Protein AF-A0A1S8X200-F1 (afdb_monomer_lite)

Secondary structure (DSSP, 8-state):
--TTSSSS-TT-SSB-SHHHHHHHHHHH-SSEEEEETT--TTTTEEEESSHHHHHHHHHHHHHHSTT--EEEEE---S---EEEEEEE-TTS-EEEEEEEEEEEEETTEEEEEESS--SS-HHHHHHHHH-

InterPro domains:
  IPR005479 Carbamoyl phosphate synthase, ATP-binding domain [PF02786] (9-129)
  IPR005479 Carbamoyl phosphate synthase, ATP-binding domain [PS00866] (30-44)
  IPR013815 ATP-grasp fold, subdomain 1 [G3DSA:3.30.1490.20] (14-76)
  IPR049076 Acetyl-CoA carboxylase [PTHR45728] (12-130)

Sequence (131 aa):
MLSTKIENEKGRACVSDVAGCQACAELIGYPVMIKAAEGGGGKGIRKASTAAEVVRFFPQVQSEVPGSPIFVMKCAQRSRHLEVQLLADQYGQAISLFGRDCSVQRRHQKIIEEAPIVVAPKEAIEAMERE

Organism: Opisthorchis viverrini (NCBI:txid6198)

Radius of gyration: 17.93 Å; chains: 1; bounding box: 41×39×49 Å

pLDDT: mean 90.37, std 16.53, range [32.31, 98.5]

Structure (mmCIF, N/CA/C/O backbone):
data_AF-A0A1S8X200-F1
#
_entry.id   AF-A0A1S8X200-F1
#
loop_
_atom_site.group_PDB
_atom_site.id
_atom_site.type_symbol
_atom_site.label_atom_id
_atom_site.label_alt_id
_atom_site.label_comp_id
_atom_site.label_asym_id
_atom_site.label_entity_id
_atom_site.label_seq_id
_atom_site.pdbx_PDB_ins_code
_atom_site.Cartn_x
_atom_site.Cartn_y
_atom_site.Cartn_z
_atom_site.occupancy
_atom_site.B_iso_or_equiv
_atom_site.auth_seq_id
_atom_site.auth_comp_id
_atom_site.auth_asym_id
_atom_site.auth_atom_id
_atom_site.pdbx_PDB_model_num
ATOM 1 N N . MET A 1 1 ? 20.417 -28.137 -4.526 1.00 33.69 1 MET A N 1
ATOM 2 C CA . MET A 1 1 ? 21.304 -27.047 -5.004 1.00 33.69 1 MET A CA 1
ATOM 3 C C . MET A 1 1 ? 20.583 -25.728 -5.338 1.00 33.69 1 MET A C 1
ATOM 5 O O . MET A 1 1 ? 21.262 -24.801 -5.752 1.00 33.69 1 MET A O 1
ATOM 9 N N . LEU A 1 2 ? 19.264 -25.577 -5.114 1.00 32.41 2 LEU A N 1
ATOM 10 C CA . LEU A 1 2 ? 18.561 -24.285 -5.280 1.00 32.41 2 LEU A CA 1
ATOM 11 C C . LEU A 1 2 ? 18.224 -23.565 -3.960 1.00 32.41 2 LEU A C 1
ATOM 13 O O . LEU A 1 2 ? 17.730 -22.445 -3.988 1.00 32.41 2 LEU A O 1
ATOM 17 N N . SER A 1 3 ? 18.531 -24.164 -2.809 1.00 34.34 3 SER A N 1
ATOM 18 C CA . SER A 1 3 ? 18.107 -23.653 -1.497 1.00 34.34 3 SER A CA 1
ATOM 19 C C . SER A 1 3 ? 19.106 -22.704 -0.825 1.00 34.34 3 SER A C 1
ATOM 21 O O . SER A 1 3 ? 18.915 -22.368 0.331 1.00 34.34 3 SER A O 1
ATOM 23 N N . THR A 1 4 ? 20.177 -22.282 -1.508 1.00 32.31 4 THR A N 1
ATOM 24 C CA . THR A 1 4 ? 21.320 -21.600 -0.854 1.00 32.31 4 THR A CA 1
ATOM 25 C C . THR A 1 4 ? 21.622 -20.201 -1.404 1.00 32.31 4 THR A C 1
ATOM 27 O O . THR A 1 4 ? 22.637 -19.615 -1.047 1.00 32.31 4 THR A O 1
ATOM 30 N N . LYS A 1 5 ? 20.780 -19.638 -2.286 1.00 38.56 5 LYS A N 1
ATOM 31 C CA . LYS A 1 5 ? 21.036 -18.310 -2.886 1.00 38.56 5 LYS A CA 1
ATOM 32 C C . LYS A 1 5 ? 20.259 -17.139 -2.273 1.00 38.56 5 LYS A C 1
ATOM 34 O O . LYS A 1 5 ? 20.572 -16.011 -2.621 1.00 38.56 5 LYS A O 1
ATOM 39 N N . ILE A 1 6 ? 19.319 -17.367 -1.349 1.00 46.75 6 ILE A N 1
ATOM 40 C CA . ILE A 1 6 ? 18.499 -16.286 -0.745 1.00 46.75 6 ILE A CA 1
ATOM 41 C C . ILE A 1 6 ? 18.599 -16.274 0.795 1.00 46.75 6 ILE A C 1
ATOM 43 O O . ILE A 1 6 ? 17.769 -15.700 1.485 1.00 46.75 6 ILE A O 1
ATOM 47 N N . GLU A 1 7 ? 19.629 -16.885 1.383 1.00 39.12 7 GLU A N 1
ATOM 48 C CA . GLU A 1 7 ? 19.875 -16.754 2.834 1.00 39.12 7 GLU A CA 1
ATOM 49 C C . GLU A 1 7 ? 20.815 -15.582 3.182 1.00 39.12 7 GLU A C 1
ATOM 51 O O . GLU A 1 7 ? 20.936 -15.226 4.350 1.00 39.12 7 GLU A O 1
ATOM 56 N N . ASN A 1 8 ? 21.393 -14.898 2.180 1.00 38.12 8 ASN A N 1
ATOM 57 C CA . ASN A 1 8 ? 22.348 -13.792 2.365 1.00 38.12 8 ASN A CA 1
ATOM 58 C C . ASN A 1 8 ? 21.821 -12.381 2.006 1.00 38.12 8 ASN A C 1
ATOM 60 O O . ASN A 1 8 ? 22.595 -11.428 2.010 1.00 38.12 8 ASN A O 1
ATOM 64 N N . GLU A 1 9 ? 20.520 -12.200 1.741 1.00 45.25 9 GLU A N 1
ATOM 65 C CA . GLU A 1 9 ? 19.942 -10.907 1.308 1.00 45.25 9 GLU A CA 1
ATOM 66 C C . GLU A 1 9 ? 19.026 -10.229 2.345 1.00 45.25 9 GLU A C 1
ATOM 68 O O . GLU A 1 9 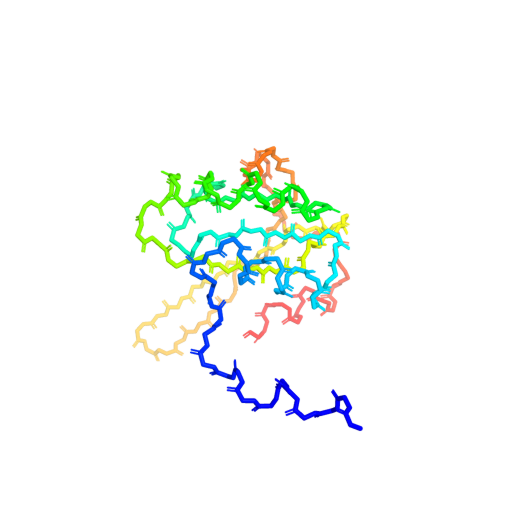? 18.188 -9.397 2.004 1.00 45.25 9 GLU A O 1
ATOM 73 N N . LYS A 1 10 ? 19.239 -10.454 3.649 1.00 38.41 10 LYS A N 1
ATOM 74 C CA . LYS A 1 10 ? 18.655 -9.604 4.719 1.00 38.41 10 LYS A CA 1
ATOM 75 C C . LYS A 1 10 ? 19.213 -8.160 4.735 1.00 38.41 10 LYS A C 1
ATOM 77 O O . LYS A 1 10 ? 19.171 -7.487 5.760 1.00 38.41 10 LYS A O 1
ATOM 82 N N . GLY A 1 11 ? 19.761 -7.682 3.616 1.00 45.50 11 GLY A N 1
ATOM 83 C CA . GLY A 1 11 ? 20.575 -6.473 3.536 1.00 45.50 11 GLY A CA 1
ATOM 84 C C . GLY A 1 11 ? 19.943 -5.277 2.831 1.00 45.50 11 GLY A C 1
ATOM 85 O O . GLY A 1 11 ? 20.302 -4.154 3.170 1.00 45.50 11 GLY A O 1
ATOM 86 N N . ARG A 1 12 ? 19.010 -5.444 1.883 1.00 60.38 12 ARG A N 1
ATOM 87 C CA . ARG A 1 12 ? 18.331 -4.293 1.258 1.00 60.38 12 ARG A CA 1
ATOM 88 C C . ARG A 1 12 ? 16.902 -4.649 0.863 1.00 60.38 12 ARG A C 1
ATOM 90 O O . ARG A 1 12 ? 16.664 -5.177 -0.210 1.00 60.38 12 ARG A O 1
ATOM 97 N N . ALA A 1 13 ? 15.934 -4.261 1.696 1.00 81.25 13 ALA A N 1
ATOM 98 C CA . ALA A 1 13 ? 14.505 -4.264 1.351 1.00 81.25 13 ALA A CA 1
ATOM 99 C C . ALA A 1 13 ? 14.158 -3.336 0.160 1.00 81.25 13 ALA A C 1
ATOM 101 O O . ALA A 1 13 ? 13.001 -3.237 -0.241 1.00 81.25 13 ALA A O 1
ATOM 102 N N . CYS A 1 14 ? 15.155 -2.629 -0.379 1.00 92.75 14 CYS A N 1
ATOM 103 C CA . CYS A 1 14 ? 15.032 -1.665 -1.456 1.00 92.75 14 CYS A CA 1
ATOM 104 C C . CYS A 1 14 ? 15.820 -2.125 -2.686 1.00 92.75 14 CYS A C 1
ATOM 106 O O . CYS A 1 14 ? 16.904 -2.696 -2.572 1.00 92.75 14 CYS A O 1
ATOM 108 N N . VAL A 1 15 ? 15.293 -1.795 -3.856 1.00 94.81 15 VAL A N 1
ATOM 109 C CA . VAL A 1 15 ? 15.878 -2.040 -5.172 1.00 94.81 15 VAL A CA 1
ATOM 110 C C . VAL A 1 15 ? 16.455 -0.737 -5.728 1.00 94.81 15 VAL A C 1
ATOM 112 O O . VAL A 1 15 ? 15.850 0.327 -5.605 1.00 94.81 15 VAL A O 1
ATOM 115 N N . SER A 1 16 ? 17.645 -0.808 -6.322 1.00 93.69 16 SER A N 1
ATOM 116 C CA . SER A 1 16 ? 18.376 0.361 -6.837 1.00 93.69 16 SER A CA 1
ATOM 117 C C . SER A 1 16 ? 18.192 0.597 -8.333 1.00 93.69 16 SER A C 1
ATOM 119 O O . SER A 1 16 ? 18.417 1.705 -8.812 1.00 93.69 16 SER A O 1
ATOM 121 N N . ASP A 1 17 ? 17.796 -0.433 -9.074 1.00 95.69 17 ASP A N 1
ATOM 122 C CA . ASP A 1 17 ? 17.693 -0.400 -10.525 1.00 95.69 17 ASP A CA 1
ATOM 123 C C . ASP A 1 17 ? 16.584 -1.331 -11.035 1.00 95.69 17 ASP A C 1
ATOM 125 O O . ASP A 1 17 ? 15.928 -2.065 -10.287 1.00 95.69 17 ASP A O 1
ATOM 129 N N . VAL A 1 18 ? 16.370 -1.274 -12.349 1.00 97.50 18 VAL A N 1
ATOM 130 C CA . VAL A 1 18 ? 15.357 -2.066 -13.046 1.00 97.50 18 VAL A CA 1
ATOM 131 C C . VAL A 1 18 ? 15.610 -3.568 -12.892 1.00 97.50 18 VAL A C 1
ATOM 133 O O . VAL A 1 18 ? 14.650 -4.310 -12.700 1.00 97.50 18 VAL A O 1
ATOM 136 N N . ALA A 1 19 ? 16.868 -4.017 -12.933 1.00 96.44 19 ALA A N 1
ATOM 137 C CA . ALA A 1 19 ? 17.208 -5.436 -12.866 1.00 96.44 19 ALA A CA 1
ATOM 138 C C . ALA A 1 19 ? 16.894 -6.019 -11.479 1.00 96.44 19 ALA A C 1
ATOM 140 O O . ALA A 1 19 ? 16.246 -7.061 -11.382 1.00 96.44 19 ALA A O 1
ATOM 141 N N . GLY A 1 20 ? 17.258 -5.310 -10.407 1.00 95.31 20 GLY A N 1
ATOM 142 C CA . GLY A 1 20 ? 16.890 -5.673 -9.040 1.00 95.31 20 GLY A CA 1
ATOM 143 C C . GLY A 1 20 ? 15.374 -5.665 -8.835 1.00 95.31 20 GLY A C 1
ATOM 144 O O . GLY A 1 20 ? 14.818 -6.592 -8.250 1.00 95.31 20 GLY A O 1
ATOM 145 N N . CYS A 1 21 ? 14.677 -4.668 -9.389 1.00 96.81 21 CYS A N 1
ATOM 146 C CA . CYS A 1 21 ? 13.216 -4.608 -9.347 1.00 96.81 21 CYS A CA 1
ATOM 147 C C . CYS A 1 21 ? 12.563 -5.816 -10.044 1.00 96.81 21 CYS A C 1
ATOM 149 O O . CYS A 1 21 ? 11.627 -6.404 -9.501 1.00 96.81 21 CYS A O 1
ATOM 151 N N . GLN A 1 22 ? 13.071 -6.220 -11.213 1.00 97.25 22 GLN A N 1
ATOM 152 C CA . GLN A 1 22 ? 12.590 -7.397 -11.943 1.00 97.25 22 GLN A CA 1
ATOM 153 C C . GLN A 1 22 ? 12.848 -8.693 -11.173 1.00 97.25 22 GLN A C 1
ATOM 155 O O . GLN A 1 22 ? 11.915 -9.476 -11.008 1.00 97.25 22 GLN A O 1
ATOM 160 N N . ALA A 1 23 ? 14.057 -8.884 -10.638 1.00 95.38 23 ALA A N 1
ATOM 161 C CA . ALA A 1 23 ? 14.398 -10.063 -9.843 1.00 95.38 23 ALA A CA 1
ATOM 162 C C . ALA A 1 23 ? 13.487 -10.199 -8.609 1.00 95.38 23 ALA A C 1
ATOM 164 O O . ALA A 1 23 ? 12.932 -11.269 -8.352 1.00 95.38 23 ALA A O 1
ATOM 165 N N . CYS A 1 24 ? 13.243 -9.099 -7.885 1.00 95.81 24 CYS A N 1
ATOM 166 C CA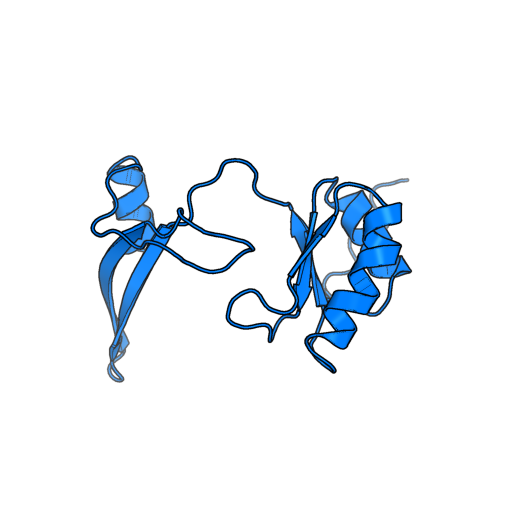 . CYS A 1 24 ? 12.293 -9.091 -6.771 1.00 95.81 24 CYS A CA 1
ATOM 167 C C . CYS A 1 24 ? 10.855 -9.369 -7.231 1.00 95.81 24 CYS A C 1
ATOM 169 O O . CYS A 1 24 ? 10.123 -10.097 -6.561 1.00 95.81 24 CYS A O 1
ATOM 171 N N . ALA A 1 25 ? 10.428 -8.805 -8.364 1.00 96.94 25 ALA A N 1
ATOM 172 C CA . ALA A 1 25 ? 9.083 -9.016 -8.889 1.00 96.94 25 ALA A CA 1
ATOM 173 C C . ALA A 1 25 ? 8.842 -10.470 -9.330 1.00 96.94 25 ALA A C 1
ATOM 175 O O . ALA A 1 25 ? 7.749 -10.996 -9.123 1.00 96.94 25 ALA A O 1
ATOM 176 N N . GLU A 1 26 ? 9.855 -11.130 -9.892 1.00 96.25 26 GLU A N 1
ATOM 177 C CA . GLU A 1 26 ? 9.824 -12.553 -10.239 1.00 96.25 26 GLU A CA 1
ATOM 178 C C . GLU A 1 26 ? 9.768 -13.439 -8.993 1.00 96.25 26 GLU A C 1
ATOM 180 O O . GLU A 1 26 ? 8.971 -14.375 -8.953 1.00 96.25 26 GLU A O 1
ATOM 185 N N . LEU A 1 27 ? 10.532 -13.096 -7.949 1.00 95.44 27 LEU A N 1
ATOM 186 C CA . LEU A 1 27 ? 10.509 -13.803 -6.667 1.00 95.44 27 LEU A CA 1
ATOM 187 C C . LEU A 1 27 ? 9.145 -13.698 -5.962 1.00 95.44 27 LEU A C 1
ATOM 189 O O . LEU A 1 27 ? 8.627 -14.690 -5.456 1.00 95.44 27 LEU A O 1
ATOM 193 N N . ILE A 1 28 ? 8.553 -12.500 -5.927 1.00 95.94 28 ILE A N 1
ATOM 194 C CA . ILE A 1 28 ? 7.241 -12.240 -5.301 1.00 95.94 28 ILE A CA 1
ATOM 195 C C . ILE A 1 28 ? 6.087 -12.799 -6.156 1.00 95.94 28 ILE A C 1
ATOM 197 O O . ILE A 1 28 ? 5.024 -13.172 -5.644 1.00 95.94 28 ILE A O 1
ATOM 201 N N . GLY A 1 29 ? 6.275 -12.823 -7.474 1.00 96.44 29 GLY A N 1
ATOM 202 C CA . GLY A 1 29 ? 5.269 -13.169 -8.466 1.00 96.44 29 GLY A CA 1
ATOM 203 C C . GLY A 1 29 ? 4.303 -12.020 -8.770 1.00 96.44 29 GLY A C 1
ATOM 204 O O . GLY A 1 29 ? 3.785 -11.331 -7.885 1.00 96.44 29 GLY A O 1
ATOM 205 N N . TYR A 1 30 ? 3.971 -11.856 -10.047 1.00 97.44 30 TYR A N 1
ATOM 206 C CA . TYR A 1 30 ? 3.056 -10.818 -10.522 1.00 97.44 30 TYR A CA 1
ATOM 207 C C . TYR A 1 30 ? 1.585 -11.053 -10.096 1.00 97.44 30 TYR A C 1
ATOM 209 O O . TYR A 1 30 ? 1.197 -12.186 -9.795 1.00 97.44 30 TYR A O 1
ATOM 217 N N . PRO A 1 31 ? 0.745 -9.997 -10.049 1.00 98.06 31 PRO A N 1
ATOM 218 C CA . PRO A 1 31 ? 1.124 -8.585 -10.125 1.00 98.06 31 PRO A CA 1
ATOM 219 C C . PRO A 1 31 ? 1.810 -8.088 -8.840 1.00 98.06 31 PRO A C 1
ATOM 221 O O . PRO A 1 31 ? 1.521 -8.555 -7.736 1.00 98.06 31 PRO A O 1
ATOM 224 N N . VAL A 1 32 ? 2.677 -7.087 -8.993 1.00 97.94 32 VAL A N 1
ATOM 225 C CA . VAL A 1 32 ? 3.417 -6.420 -7.911 1.00 97.94 32 VAL A CA 1
ATOM 226 C C . VAL A 1 32 ? 3.151 -4.914 -7.891 1.00 97.94 32 VAL A C 1
ATOM 228 O O . VAL A 1 32 ? 2.677 -4.331 -8.868 1.00 97.94 32 VAL A O 1
ATOM 231 N N . MET A 1 33 ? 3.450 -4.280 -6.761 1.00 97.56 33 MET A N 1
ATOM 232 C CA . MET A 1 33 ? 3.487 -2.830 -6.599 1.00 97.56 33 MET A CA 1
ATOM 233 C C . MET A 1 33 ? 4.942 -2.381 -6.467 1.00 97.56 33 MET A C 1
ATOM 235 O O . MET A 1 33 ? 5.662 -2.900 -5.617 1.00 97.56 33 MET A O 1
ATOM 239 N N . ILE A 1 34 ? 5.340 -1.399 -7.270 1.00 97.81 34 ILE A N 1
ATOM 240 C CA . ILE A 1 34 ? 6.612 -0.678 -7.167 1.00 97.81 34 ILE A CA 1
ATOM 241 C C . ILE A 1 34 ? 6.313 0.621 -6.421 1.00 97.81 34 ILE A C 1
ATOM 243 O O . ILE A 1 34 ? 5.441 1.382 -6.861 1.00 97.81 34 ILE A O 1
ATOM 247 N N . LYS A 1 35 ? 6.977 0.848 -5.285 1.00 97.44 35 LYS A N 1
ATOM 248 C CA . LYS A 1 35 ? 6.695 1.975 -4.390 1.00 97.44 35 LYS A CA 1
ATOM 249 C C . LYS A 1 35 ? 7.967 2.701 -3.971 1.00 97.44 35 LYS A C 1
ATOM 251 O O . LYS A 1 35 ? 8.915 2.059 -3.534 1.00 97.44 35 LYS A O 1
ATOM 256 N N . ALA A 1 36 ? 7.954 4.026 -4.051 1.00 97.31 36 ALA A N 1
ATOM 257 C CA . ALA A 1 36 ? 8.900 4.872 -3.332 1.00 97.31 36 ALA A CA 1
ATOM 258 C C . ALA A 1 36 ? 8.527 4.913 -1.840 1.0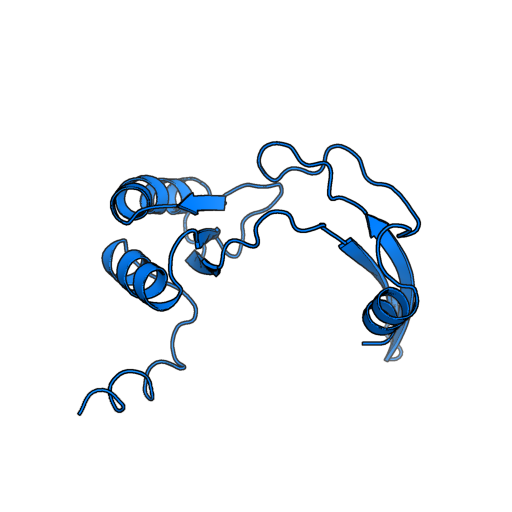0 97.31 36 ALA A C 1
ATOM 260 O O . ALA A 1 36 ? 7.347 5.034 -1.503 1.00 97.31 36 ALA A O 1
ATOM 261 N N . ALA A 1 37 ? 9.514 4.817 -0.953 1.00 94.88 37 ALA A N 1
ATOM 262 C CA . ALA A 1 37 ? 9.320 4.795 0.497 1.00 94.88 37 ALA A CA 1
ATOM 263 C C . ALA A 1 37 ? 8.799 6.132 1.045 1.00 94.88 37 ALA A C 1
ATOM 265 O O . ALA A 1 37 ? 8.047 6.156 2.012 1.00 94.88 37 ALA A O 1
ATOM 266 N N . GLU A 1 38 ? 9.159 7.235 0.393 1.00 95.44 38 GLU A N 1
ATOM 267 C CA . GLU A 1 38 ? 8.829 8.601 0.819 1.00 95.44 38 GLU A CA 1
ATOM 268 C C . GLU A 1 38 ? 7.700 9.207 -0.039 1.00 95.44 38 GLU A C 1
ATOM 270 O O . GLU A 1 38 ? 7.484 10.418 -0.064 1.00 95.44 38 GLU A O 1
ATOM 275 N N . GLY A 1 39 ? 6.968 8.365 -0.777 1.00 90.94 39 GLY A N 1
ATOM 276 C CA . GLY A 1 39 ? 5.813 8.779 -1.569 1.00 90.94 39 GLY A CA 1
ATOM 277 C C . GLY A 1 39 ? 4.580 9.060 -0.703 1.00 90.94 39 GLY A C 1
ATOM 278 O O . GLY A 1 39 ? 4.169 8.226 0.099 1.00 90.94 39 GLY A O 1
ATOM 279 N N . GLY A 1 40 ? 3.941 10.216 -0.905 1.00 90.31 40 GLY A N 1
ATOM 280 C CA . GLY A 1 40 ? 2.690 10.604 -0.240 1.00 90.31 40 GLY A CA 1
ATOM 281 C C . GLY A 1 40 ? 1.535 10.807 -1.225 1.00 90.31 40 GLY A C 1
ATOM 282 O O . GLY A 1 40 ? 1.749 11.169 -2.382 1.00 90.31 40 GLY A O 1
ATOM 283 N N . GLY A 1 41 ? 0.293 10.578 -0.782 1.00 88.12 41 GLY A N 1
ATOM 284 C CA . GLY A 1 41 ? -0.914 10.877 -1.573 1.00 88.12 41 GLY A CA 1
ATOM 285 C C . GLY A 1 41 ? -1.011 10.118 -2.904 1.00 88.12 41 GLY A C 1
ATOM 286 O O . GLY A 1 41 ? -1.477 10.666 -3.899 1.00 88.12 41 GLY A O 1
ATOM 287 N N . GLY A 1 42 ? -0.515 8.880 -2.953 1.00 88.12 42 GLY A N 1
ATOM 288 C CA . GLY A 1 42 ? -0.510 8.062 -4.170 1.00 88.12 42 GLY A CA 1
ATOM 289 C C . GLY A 1 42 ? 0.660 8.323 -5.127 1.00 88.12 42 GLY A C 1
ATOM 290 O O . GLY A 1 42 ? 0.724 7.675 -6.173 1.00 88.12 42 GLY A O 1
ATOM 291 N N . LYS A 1 43 ? 1.592 9.227 -4.787 1.00 93.56 43 LYS A N 1
ATOM 292 C CA . LYS A 1 43 ? 2.805 9.473 -5.579 1.00 93.56 43 LYS A CA 1
ATOM 293 C C . LYS A 1 43 ? 3.838 8.366 -5.417 1.00 93.56 43 LYS A C 1
ATOM 295 O O . LYS A 1 43 ? 3.987 7.803 -4.337 1.00 93.56 43 LYS A O 1
ATOM 300 N N . GLY A 1 44 ? 4.577 8.079 -6.487 1.00 95.94 44 GLY A N 1
ATOM 301 C CA . GLY A 1 44 ? 5.649 7.083 -6.470 1.00 95.94 44 GLY A CA 1
ATOM 302 C C . GLY A 1 44 ? 5.126 5.652 -6.368 1.00 95.94 44 GLY A C 1
ATOM 303 O O . GLY A 1 44 ? 5.813 4.788 -5.838 1.00 95.94 44 GLY A O 1
ATOM 304 N N . ILE A 1 45 ? 3.904 5.395 -6.843 1.00 96.56 45 ILE A N 1
ATOM 305 C CA . ILE A 1 45 ? 3.268 4.075 -6.805 1.00 96.56 45 ILE A CA 1
ATOM 306 C C . ILE A 1 45 ? 2.910 3.643 -8.225 1.00 96.56 45 ILE A C 1
ATOM 308 O O . ILE A 1 45 ? 2.222 4.361 -8.955 1.00 96.56 45 ILE A O 1
ATOM 312 N N . ARG A 1 46 ? 3.344 2.446 -8.629 1.00 97.12 46 ARG A N 1
ATOM 313 C CA . ARG A 1 46 ? 2.940 1.810 -9.891 1.00 97.12 46 ARG A CA 1
ATOM 314 C C . ARG A 1 46 ? 2.623 0.337 -9.670 1.00 97.12 46 ARG A C 1
ATOM 316 O O . ARG A 1 46 ? 3.344 -0.359 -8.963 1.00 97.12 46 ARG A O 1
ATOM 323 N N . LYS A 1 47 ? 1.555 -0.148 -10.301 1.00 96.88 47 LYS A N 1
ATOM 324 C CA . LYS A 1 47 ? 1.242 -1.578 -10.378 1.00 96.88 47 LYS A CA 1
ATOM 325 C C . LYS A 1 47 ? 1.868 -2.147 -11.647 1.00 96.88 47 LYS A C 1
ATOM 327 O O . LYS A 1 47 ? 1.560 -1.648 -12.723 1.00 96.88 47 LYS A O 1
ATOM 332 N N . ALA A 1 48 ? 2.674 -3.196 -11.520 1.00 98.06 48 ALA A N 1
ATOM 333 C CA . ALA A 1 48 ? 3.226 -3.947 -12.644 1.00 98.06 48 ALA A CA 1
ATOM 334 C C . ALA A 1 48 ? 2.672 -5.379 -12.641 1.00 98.06 48 ALA A C 1
ATOM 336 O O . ALA A 1 48 ? 2.716 -6.082 -11.634 1.00 98.06 48 ALA A O 1
ATOM 337 N N . SER A 1 49 ? 2.142 -5.815 -13.775 1.00 98.06 49 SER A N 1
ATOM 338 C CA . SER A 1 49 ? 1.577 -7.146 -14.016 1.00 98.06 49 SER A CA 1
ATOM 339 C C . SER A 1 49 ? 2.505 -8.021 -14.859 1.00 98.06 49 SER A C 1
ATOM 341 O O . SER A 1 49 ? 2.260 -9.217 -14.979 1.00 98.06 49 SER A O 1
ATOM 343 N N . THR A 1 50 ? 3.559 -7.440 -15.441 1.00 98.31 50 THR A N 1
ATOM 344 C CA . THR A 1 50 ? 4.552 -8.136 -16.270 1.00 98.31 50 THR A CA 1
ATOM 345 C C . THR A 1 50 ? 5.952 -7.554 -16.066 1.00 98.31 50 THR A C 1
ATOM 347 O O . THR A 1 50 ? 6.103 -6.413 -15.624 1.00 98.31 50 THR A O 1
ATOM 350 N N . ALA A 1 51 ? 6.984 -8.302 -16.464 1.00 97.94 51 ALA A N 1
ATOM 351 C CA . ALA A 1 51 ? 8.369 -7.828 -16.441 1.00 97.94 51 ALA A CA 1
ATOM 352 C C . ALA A 1 51 ? 8.596 -6.596 -17.336 1.00 97.94 51 ALA A C 1
ATOM 354 O O . ALA A 1 51 ? 9.353 -5.701 -16.967 1.00 97.94 51 ALA A O 1
ATOM 355 N N . ALA A 1 52 ? 7.906 -6.501 -18.479 1.00 98.38 52 ALA A N 1
ATOM 356 C CA . ALA A 1 52 ? 7.981 -5.333 -19.360 1.00 98.38 52 ALA A CA 1
ATOM 357 C C . ALA A 1 52 ? 7.406 -4.071 -18.692 1.00 98.38 52 ALA A C 1
ATOM 359 O O .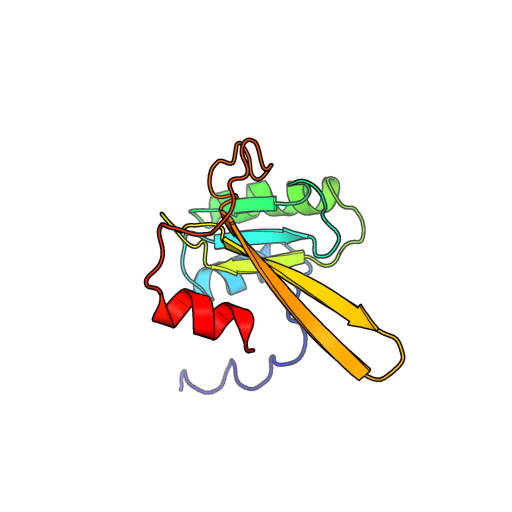 ALA A 1 52 ? 7.945 -2.973 -18.836 1.00 98.38 52 ALA A O 1
ATOM 360 N N . GLU A 1 53 ? 6.331 -4.226 -17.914 1.00 98.50 53 GLU A N 1
ATOM 361 C CA . GLU A 1 53 ? 5.775 -3.132 -17.119 1.00 98.50 53 GLU A CA 1
ATOM 362 C C . GLU A 1 53 ? 6.734 -2.674 -16.016 1.00 98.50 53 GLU A C 1
ATOM 364 O O . GLU A 1 53 ? 6.808 -1.476 -15.759 1.00 98.50 53 GLU A O 1
ATOM 369 N N . VAL A 1 54 ? 7.522 -3.574 -15.416 1.00 98.31 54 VAL A N 1
ATOM 370 C CA . VAL A 1 54 ? 8.563 -3.190 -14.444 1.00 98.31 54 VAL A CA 1
ATOM 371 C C . VAL A 1 54 ? 9.598 -2.262 -15.079 1.00 98.31 54 VAL A C 1
ATOM 373 O O . VAL A 1 54 ? 9.846 -1.181 -14.544 1.00 98.31 54 VAL A O 1
ATOM 376 N N . VAL A 1 55 ? 10.135 -2.632 -16.250 1.00 98.06 55 VAL A N 1
ATOM 377 C CA . VAL A 1 55 ? 11.097 -1.801 -17.005 1.00 98.06 55 VAL A CA 1
ATOM 378 C C . VAL A 1 55 ? 10.519 -0.420 -17.301 1.00 98.06 55 VAL A C 1
ATOM 380 O O . VAL A 1 55 ? 11.204 0.592 -17.173 1.00 98.06 55 VAL A O 1
ATOM 383 N N . ARG A 1 56 ? 9.233 -0.363 -17.656 1.00 98.31 56 ARG A N 1
ATOM 384 C CA . ARG A 1 56 ? 8.535 0.888 -17.961 1.00 98.31 56 ARG A CA 1
ATOM 385 C C . ARG A 1 56 ? 8.251 1.745 -16.722 1.00 98.31 56 ARG A C 1
ATOM 387 O O . ARG A 1 56 ? 8.289 2.972 -16.815 1.00 98.31 56 ARG A O 1
ATOM 394 N N . PHE A 1 57 ? 7.875 1.133 -15.602 1.00 98.31 57 PHE A N 1
ATOM 395 C CA . PHE A 1 57 ? 7.332 1.841 -14.440 1.00 98.31 57 PHE A CA 1
ATOM 396 C C . PHE A 1 57 ? 8.372 2.210 -13.392 1.00 98.31 57 PHE A C 1
ATOM 398 O O . PHE A 1 57 ? 8.194 3.231 -12.729 1.00 98.31 57 PHE A O 1
ATOM 405 N N . PHE A 1 58 ? 9.455 1.446 -13.255 1.00 98.19 58 PHE A N 1
ATOM 406 C CA . PHE A 1 58 ? 10.502 1.757 -12.283 1.00 98.19 58 PHE A CA 1
ATOM 407 C C . PHE A 1 58 ? 11.096 3.170 -12.475 1.00 98.19 58 PHE A C 1
ATOM 409 O O . PHE A 1 58 ? 11.084 3.936 -11.508 1.00 98.19 58 PHE A O 1
ATOM 416 N N . PRO A 1 59 ? 11.486 3.604 -13.697 1.00 97.88 59 PRO A N 1
ATOM 417 C CA . PRO A 1 59 ? 11.986 4.966 -13.907 1.00 97.88 59 PRO A CA 1
ATOM 418 C C . PRO A 1 59 ? 10.949 6.048 -13.578 1.00 97.88 59 PRO A C 1
ATOM 420 O O . PRO A 1 59 ? 11.304 7.133 -13.130 1.00 97.88 59 PRO A O 1
ATOM 423 N N . GLN A 1 60 ? 9.653 5.758 -13.760 1.00 97.81 60 GLN A N 1
ATOM 424 C CA . GLN A 1 60 ? 8.589 6.705 -13.420 1.00 97.81 60 GLN A CA 1
ATOM 425 C C . GLN A 1 60 ? 8.493 6.914 -11.910 1.00 97.81 60 GLN A C 1
ATOM 427 O O . GLN A 1 60 ? 8.403 8.056 -11.470 1.00 97.81 60 GLN A O 1
ATOM 432 N N . VAL A 1 61 ? 8.542 5.831 -11.125 1.00 97.75 61 VAL A N 1
ATOM 433 C CA . VAL A 1 61 ? 8.555 5.909 -9.655 1.00 97.75 61 VAL A CA 1
ATOM 434 C C . VAL A 1 61 ? 9.765 6.711 -9.180 1.00 97.75 61 VAL A C 1
ATOM 436 O O . VAL A 1 61 ? 9.602 7.628 -8.380 1.00 97.75 61 VAL A O 1
ATOM 439 N N . GLN A 1 62 ? 10.946 6.432 -9.740 1.00 97.12 62 GLN A N 1
ATOM 440 C CA . GLN A 1 62 ? 12.177 7.157 -9.422 1.00 97.12 62 GLN A CA 1
ATOM 441 C C . GLN A 1 62 ? 12.087 8.651 -9.764 1.00 97.12 62 GLN A C 1
ATOM 443 O O . GLN A 1 62 ? 12.541 9.487 -8.990 1.00 97.12 62 GLN A O 1
ATOM 448 N N . SER A 1 63 ? 11.482 9.000 -10.903 1.00 97.12 63 SER A N 1
ATOM 449 C CA . SER A 1 63 ? 11.307 10.401 -11.309 1.00 97.12 63 SER A CA 1
ATOM 450 C C . SER A 1 63 ? 10.265 11.153 -10.476 1.00 97.12 63 SER A C 1
ATOM 452 O O . SER A 1 63 ? 10.377 12.361 -10.295 1.00 97.12 63 SER A O 1
ATOM 454 N N . GLU A 1 64 ? 9.243 10.453 -9.976 1.00 96.75 64 GLU A N 1
ATOM 455 C CA . GLU A 1 64 ? 8.142 11.054 -9.222 1.00 96.75 64 GLU A CA 1
ATOM 456 C C . GLU A 1 64 ? 8.538 11.366 -7.773 1.00 96.75 64 GLU A C 1
ATOM 458 O O . GLU A 1 64 ? 8.035 12.333 -7.200 1.00 96.75 64 GLU A O 1
ATOM 463 N N . VAL A 1 65 ? 9.457 10.578 -7.201 1.00 97.00 65 VAL A N 1
ATOM 464 C CA . VAL A 1 65 ? 10.030 10.804 -5.865 1.00 97.00 65 VAL A CA 1
ATOM 465 C C . VAL A 1 65 ? 11.563 10.645 -5.920 1.00 97.00 65 VAL A C 1
ATOM 467 O O . VAL A 1 65 ? 12.094 9.601 -5.532 1.00 97.00 65 VAL A O 1
ATOM 470 N N . PRO A 1 66 ? 12.298 11.649 -6.441 1.00 96.12 66 PRO A N 1
ATOM 471 C CA . PRO A 1 66 ? 13.747 11.567 -6.620 1.00 96.12 66 PRO A CA 1
ATOM 472 C C . PRO A 1 66 ? 14.492 11.333 -5.303 1.00 96.12 66 PRO A C 1
ATOM 474 O O . PRO A 1 66 ? 14.206 11.978 -4.300 1.00 96.12 66 PRO A O 1
ATOM 477 N N . GLY A 1 67 ? 15.472 10.427 -5.317 1.00 93.88 67 GLY A N 1
ATOM 478 C CA . GLY A 1 67 ? 16.295 10.093 -4.147 1.00 93.88 67 GLY A CA 1
ATOM 479 C C . GLY A 1 67 ? 15.639 9.138 -3.146 1.00 93.88 67 GLY A C 1
ATOM 480 O O . GLY A 1 67 ? 16.345 8.574 -2.312 1.00 93.88 67 GLY A O 1
ATOM 481 N N . SER A 1 68 ? 14.332 8.892 -3.263 1.00 96.06 68 SER A N 1
ATOM 482 C CA . SER A 1 68 ? 13.627 8.001 -2.348 1.00 96.06 68 SER A CA 1
ATOM 483 C C . SER A 1 68 ? 13.995 6.531 -2.586 1.00 96.06 68 SER A C 1
ATOM 485 O O . SER A 1 68 ? 14.038 6.090 -3.742 1.00 96.06 68 SER A O 1
ATOM 487 N N . PRO A 1 69 ? 14.213 5.734 -1.523 1.00 96.06 69 PRO A N 1
ATOM 488 C CA . PRO A 1 69 ? 14.356 4.289 -1.650 1.00 96.06 69 PRO A CA 1
ATOM 489 C C . PRO A 1 69 ? 13.117 3.660 -2.300 1.00 96.06 69 PRO A C 1
ATOM 491 O O . PRO A 1 69 ? 11.987 3.979 -1.934 1.00 96.06 69 PRO A O 1
ATOM 494 N N . ILE A 1 70 ? 13.312 2.744 -3.250 1.00 96.94 70 ILE A N 1
ATOM 495 C CA . ILE A 1 70 ? 12.216 2.046 -3.936 1.00 96.94 70 ILE A CA 1
ATOM 496 C C . ILE A 1 70 ? 12.162 0.604 -3.452 1.00 96.94 70 ILE A C 1
ATOM 498 O O . ILE A 1 70 ? 13.189 -0.060 -3.390 1.00 96.94 70 ILE A O 1
ATOM 502 N N . PHE A 1 71 ? 10.971 0.091 -3.162 1.00 96.50 71 PHE A N 1
ATOM 503 C CA . PHE A 1 71 ? 10.749 -1.310 -2.814 1.00 96.50 71 PHE A CA 1
ATOM 504 C C . PHE A 1 71 ? 9.636 -1.929 -3.665 1.00 96.50 71 PHE A C 1
ATOM 506 O O . PHE A 1 71 ? 8.824 -1.235 -4.288 1.00 96.50 71 PHE A O 1
ATOM 513 N N . VAL A 1 72 ? 9.611 -3.262 -3.692 1.00 96.50 72 VAL A N 1
ATOM 514 C CA . VAL A 1 72 ? 8.627 -4.057 -4.436 1.00 96.50 72 VAL A CA 1
ATOM 515 C C . VAL A 1 72 ? 7.836 -4.907 -3.451 1.00 96.50 72 VAL A C 1
ATOM 517 O O . VAL A 1 72 ? 8.409 -5.548 -2.576 1.00 96.50 72 VAL A O 1
ATOM 520 N N . MET A 1 73 ? 6.513 -4.926 -3.588 1.00 96.19 73 MET A N 1
ATOM 521 C CA . MET A 1 73 ? 5.634 -5.748 -2.751 1.00 96.19 73 MET A CA 1
ATOM 522 C C . MET A 1 73 ? 4.560 -6.443 -3.585 1.00 96.19 73 MET A C 1
ATOM 524 O O . MET A 1 73 ? 4.210 -5.983 -4.675 1.00 96.19 73 MET A O 1
ATOM 528 N N . LYS A 1 74 ? 3.978 -7.527 -3.061 1.00 96.56 74 LYS A N 1
ATOM 529 C CA . LYS A 1 74 ? 2.844 -8.190 -3.714 1.00 96.56 74 LYS A CA 1
ATOM 530 C C . LYS A 1 74 ? 1.668 -7.219 -3.847 1.00 96.56 74 LYS A C 1
ATOM 532 O O . LYS A 1 74 ? 1.335 -6.494 -2.909 1.00 96.56 74 LYS A O 1
ATOM 537 N N . CYS A 1 75 ? 1.019 -7.206 -5.010 1.00 96.19 75 CYS A N 1
ATOM 538 C CA . CYS A 1 75 ? -0.220 -6.457 -5.188 1.00 96.19 75 CYS A CA 1
ATOM 539 C C . CYS A 1 75 ? -1.378 -7.240 -4.557 1.00 96.19 75 CYS A C 1
ATOM 541 O O . CYS A 1 75 ? -1.797 -8.267 -5.093 1.00 96.19 75 CYS A O 1
ATOM 543 N N . ALA A 1 76 ? -1.904 -6.750 -3.433 1.00 94.31 76 ALA A N 1
ATOM 544 C CA . ALA A 1 76 ? -3.153 -7.251 -2.872 1.00 94.31 76 ALA A CA 1
ATOM 545 C C . ALA A 1 76 ? -4.307 -6.891 -3.819 1.00 94.31 76 ALA A C 1
ATOM 547 O O . ALA A 1 76 ? -4.576 -5.719 -4.091 1.00 94.31 76 ALA A O 1
ATOM 548 N N . GLN A 1 77 ? -4.959 -7.907 -4.379 1.00 91.12 77 GLN A N 1
ATOM 549 C CA . GLN A 1 77 ? -6.064 -7.723 -5.315 1.00 91.12 77 GLN A CA 1
ATOM 550 C C . GLN A 1 77 ? -7.395 -7.880 -4.588 1.00 91.12 77 GLN A C 1
ATOM 552 O O . GLN A 1 77 ? -7.539 -8.769 -3.757 1.00 91.12 77 GLN A O 1
ATOM 557 N N . ARG A 1 78 ? -8.382 -7.048 -4.953 1.00 89.69 78 ARG A N 1
ATOM 558 C CA . ARG A 1 78 ? -9.747 -7.086 -4.388 1.00 89.69 78 ARG A CA 1
ATOM 559 C C . ARG A 1 78 ? -9.772 -6.988 -2.852 1.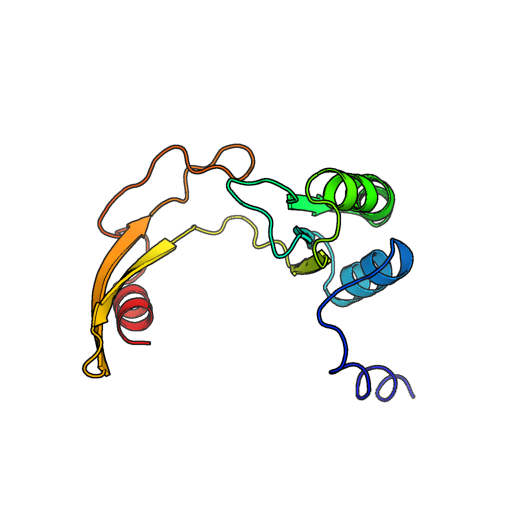00 89.69 78 ARG A C 1
ATOM 561 O O . ARG A 1 78 ? -10.653 -7.549 -2.212 1.00 89.69 78 ARG A O 1
ATOM 568 N N . SER A 1 79 ? -8.809 -6.278 -2.271 1.00 94.12 79 SER A N 1
ATOM 569 C CA . SER A 1 79 ? -8.726 -6.033 -0.833 1.00 94.12 79 SER A CA 1
ATOM 570 C C . SER A 1 79 ? -9.528 -4.796 -0.426 1.00 94.12 79 SER A C 1
ATOM 572 O O . SER A 1 79 ? -9.706 -3.871 -1.222 1.00 94.12 79 SER A O 1
ATOM 574 N N . ARG A 1 80 ? -9.952 -4.755 0.840 1.00 96.00 80 ARG A N 1
ATOM 575 C CA . ARG A 1 80 ? -10.364 -3.513 1.506 1.00 96.00 80 ARG A CA 1
ATOM 576 C C . ARG A 1 80 ? -9.126 -2.783 2.032 1.00 96.00 80 ARG A C 1
ATOM 578 O O . ARG A 1 80 ? -8.126 -3.427 2.345 1.00 96.00 80 ARG A O 1
ATOM 585 N N . HIS A 1 81 ? -9.182 -1.456 2.094 1.00 96.44 81 HIS A N 1
ATOM 586 C CA . HIS A 1 81 ? -8.176 -0.636 2.766 1.00 96.44 81 HIS A CA 1
ATOM 587 C C . HIS A 1 81 ? -8.791 -0.141 4.068 1.00 96.44 81 HIS A C 1
ATOM 589 O O . HIS A 1 81 ? -9.615 0.773 4.072 1.00 96.44 81 HIS A O 1
ATOM 595 N N . LEU A 1 82 ? -8.411 -0.801 5.152 1.00 96.81 82 LEU A N 1
ATOM 596 C CA . LEU A 1 82 ? -8.894 -0.517 6.491 1.00 96.81 82 LEU A CA 1
ATOM 597 C C . LEU A 1 82 ? -7.747 0.085 7.296 1.00 96.81 82 LEU A C 1
ATOM 599 O O . LEU A 1 82 ? -6.605 -0.352 7.158 1.00 96.81 82 LEU A O 1
ATOM 603 N N . GLU A 1 83 ? -8.049 1.081 8.112 1.00 96.75 83 GLU A N 1
ATOM 604 C CA . GLU A 1 83 ? -7.066 1.749 8.963 1.00 96.75 83 GLU A CA 1
ATOM 605 C C . GLU A 1 83 ? -7.620 1.943 10.368 1.00 96.75 83 GLU A C 1
ATOM 607 O O . GLU A 1 83 ? -8.826 2.095 10.530 1.00 96.75 83 GLU A O 1
ATOM 612 N N . VAL A 1 84 ? -6.743 1.949 11.370 1.00 97.06 84 VAL A N 1
ATOM 613 C CA . VAL A 1 84 ? -7.095 2.188 12.774 1.00 97.06 84 VAL A CA 1
ATOM 614 C C . VAL A 1 84 ? -6.577 3.558 13.176 1.00 97.06 84 VAL A C 1
ATOM 616 O O . VAL A 1 84 ? -5.424 3.901 12.911 1.00 97.06 84 VAL A O 1
ATOM 619 N N . GLN A 1 85 ? -7.434 4.360 13.804 1.00 97.38 85 GLN A N 1
ATOM 620 C CA . GLN A 1 85 ? -7.001 5.620 14.380 1.00 97.38 85 GLN A CA 1
ATOM 621 C C . GLN A 1 85 ? -6.320 5.351 15.718 1.00 97.38 85 GLN A C 1
ATOM 623 O O . GLN A 1 85 ? -6.963 4.875 16.646 1.00 97.38 85 GLN A O 1
ATOM 628 N N . LEU A 1 86 ? -5.046 5.716 15.829 1.00 96.25 86 LEU A N 1
ATOM 629 C CA . LEU A 1 86 ? -4.293 5.640 17.078 1.00 96.25 86 LEU A CA 1
ATOM 630 C C . LEU A 1 86 ? -4.152 7.029 17.710 1.00 96.25 86 LEU A C 1
ATOM 632 O O . LEU A 1 86 ? -4.029 8.033 17.001 1.00 96.25 86 LEU A O 1
ATOM 636 N N . LEU A 1 87 ? -4.158 7.074 19.039 1.00 96.56 87 LEU A N 1
ATOM 637 C CA . LEU A 1 87 ? -3.767 8.224 19.850 1.00 96.56 87 LEU A CA 1
ATOM 638 C C . LEU A 1 87 ? -2.775 7.736 20.905 1.00 96.56 87 LEU A C 1
ATOM 640 O O . LEU A 1 87 ? -3.092 6.817 21.655 1.00 96.56 87 LEU A O 1
ATOM 644 N N . ALA A 1 88 ? -1.595 8.348 20.958 1.00 97.31 88 ALA A N 1
ATOM 645 C CA . ALA A 1 88 ? -0.553 8.006 21.919 1.00 97.31 88 ALA A CA 1
ATOM 646 C C . ALA A 1 88 ? -0.084 9.248 22.680 1.00 97.31 88 ALA A C 1
ATOM 648 O O . ALA A 1 88 ? -0.021 10.340 22.109 1.00 97.31 88 ALA A O 1
ATOM 649 N N . ASP A 1 89 ? 0.245 9.074 23.958 1.00 97.69 89 ASP A N 1
ATOM 650 C CA . ASP A 1 89 ? 0.793 10.122 24.810 1.00 97.69 89 ASP A CA 1
ATOM 651 C C . ASP A 1 89 ? 2.284 9.907 25.122 1.00 97.69 89 ASP A C 1
ATOM 653 O O . ASP A 1 89 ? 2.894 8.883 24.813 1.00 97.69 89 ASP A O 1
ATOM 657 N N . GLN A 1 90 ? 2.889 10.915 25.748 1.00 97.75 90 GLN A N 1
ATOM 658 C CA . GLN A 1 90 ? 4.291 10.894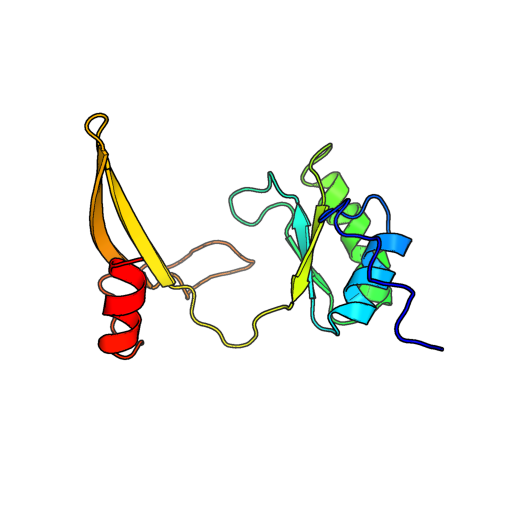 26.178 1.00 97.75 90 GLN A CA 1
ATOM 659 C C . GLN A 1 90 ? 4.536 10.086 27.467 1.00 97.75 90 GLN A C 1
ATOM 661 O O . GLN A 1 90 ? 5.676 9.973 27.911 1.00 97.75 90 GLN A O 1
ATOM 666 N N . TYR A 1 91 ? 3.479 9.548 28.080 1.00 97.50 91 TYR A N 1
ATOM 667 C CA . TYR A 1 91 ? 3.526 8.742 29.302 1.00 97.50 91 TYR A CA 1
ATOM 668 C C . TYR A 1 91 ? 3.439 7.237 29.002 1.00 97.50 91 TYR A C 1
ATOM 670 O O . TYR A 1 91 ? 3.386 6.423 29.925 1.00 97.50 91 TYR A O 1
ATOM 678 N N . GLY A 1 92 ? 3.464 6.862 27.719 1.00 95.94 92 GLY A N 1
ATOM 679 C CA . GLY A 1 92 ? 3.491 5.477 27.258 1.00 95.94 92 GLY A CA 1
ATOM 680 C C . GLY A 1 92 ? 2.112 4.849 27.067 1.00 95.94 92 GLY A C 1
ATOM 681 O O . GLY A 1 92 ? 2.034 3.633 26.916 1.00 95.94 92 GLY A O 1
ATOM 682 N N . GLN A 1 93 ? 1.034 5.636 27.076 1.00 95.69 93 GLN A N 1
ATOM 683 C CA . GLN A 1 93 ? -0.299 5.145 26.734 1.00 95.69 93 GLN A CA 1
ATOM 684 C C . GLN A 1 93 ? -0.542 5.277 25.231 1.00 95.69 93 GLN A C 1
ATOM 686 O O . GLN A 1 93 ? -0.248 6.313 24.636 1.00 95.69 93 GLN A O 1
ATOM 691 N N . ALA A 1 94 ? -1.128 4.244 24.629 1.00 95.75 94 ALA A N 1
ATOM 692 C CA . ALA A 1 94 ? -1.647 4.271 23.269 1.00 95.75 94 ALA A CA 1
ATOM 693 C C . ALA A 1 94 ? -3.033 3.625 23.250 1.00 95.75 94 ALA A C 1
ATOM 695 O O . ALA A 1 94 ? -3.240 2.570 23.848 1.00 95.75 94 ALA A O 1
ATOM 696 N N . ILE A 1 95 ? -3.980 4.271 22.580 1.00 95.38 95 ILE A N 1
ATOM 697 C CA . ILE A 1 95 ? -5.348 3.782 22.420 1.00 95.38 95 ILE A CA 1
ATOM 698 C C . ILE A 1 95 ? -5.747 3.799 20.948 1.00 95.38 95 ILE A C 1
ATOM 700 O O . ILE A 1 95 ? -5.270 4.633 20.171 1.00 95.38 95 ILE A O 1
ATOM 704 N N . SER A 1 96 ? -6.670 2.915 20.585 1.00 96.25 96 SER A N 1
ATOM 705 C CA . SER A 1 96 ? -7.387 2.945 19.314 1.00 96.25 96 SER A CA 1
ATOM 706 C C . SER A 1 96 ? -8.724 3.688 19.470 1.00 96.25 96 SER A C 1
ATOM 708 O O . SER A 1 96 ? -9.436 3.535 20.461 1.00 96.25 96 SER A O 1
ATOM 710 N N . LEU A 1 97 ? -9.058 4.538 18.495 1.00 94.19 97 LEU A N 1
ATOM 711 C CA . LEU A 1 97 ? -10.284 5.351 18.437 1.00 94.19 97 LEU A CA 1
ATOM 712 C C . LEU A 1 97 ? -11.236 4.843 17.344 1.00 94.19 97 LEU A C 1
ATOM 714 O O . LEU A 1 97 ? -11.885 5.647 16.676 1.00 94.19 97 LEU A O 1
ATOM 718 N N . PHE A 1 98 ? -11.292 3.523 17.150 1.00 93.06 98 PHE A N 1
ATOM 719 C CA . PHE A 1 98 ? -11.943 2.824 16.036 1.00 93.06 98 PHE A CA 1
ATOM 720 C C . PHE A 1 98 ? -11.179 2.856 14.707 1.00 93.06 98 PHE A C 1
ATOM 722 O O . PHE A 1 98 ? -10.195 3.582 14.514 1.00 93.06 98 PHE A O 1
ATOM 729 N N . GLY A 1 99 ? -11.659 2.044 13.766 1.00 95.88 99 GLY A N 1
ATOM 730 C CA . GLY A 1 99 ? -11.174 2.021 12.394 1.00 95.88 99 GLY A CA 1
ATOM 731 C C . GLY A 1 99 ? -12.037 2.768 11.374 1.00 95.88 99 GLY A C 1
ATOM 732 O O . GLY A 1 99 ? -13.219 3.045 11.592 1.00 95.88 99 GLY A O 1
ATOM 733 N N . ARG A 1 100 ? -11.435 3.036 10.212 1.00 98.12 100 ARG A N 1
ATOM 734 C CA . ARG A 1 100 ? -12.073 3.598 9.015 1.00 98.12 100 ARG A CA 1
ATOM 735 C C . ARG A 1 100 ? -11.937 2.653 7.830 1.00 98.12 100 ARG A C 1
ATOM 737 O O . ARG A 1 100 ? -10.922 1.972 7.674 1.00 98.12 100 ARG A O 1
ATOM 744 N N . ASP A 1 101 ? -12.939 2.661 6.962 1.00 97.88 101 ASP A N 1
ATOM 745 C CA . ASP A 1 101 ? -12.871 2.041 5.647 1.00 97.88 101 ASP A CA 1
ATOM 746 C C . ASP A 1 101 ? -12.607 3.115 4.588 1.00 97.88 101 ASP A C 1
ATOM 748 O O . ASP A 1 101 ? -13.453 3.962 4.308 1.00 97.88 101 ASP A O 1
ATOM 752 N N . CYS A 1 102 ? -11.421 3.073 3.987 1.00 97.62 102 CYS A N 1
ATOM 753 C CA . CYS A 1 102 ? -11.018 3.982 2.918 1.00 97.62 102 CYS A CA 1
ATOM 754 C C . CYS A 1 102 ? -10.785 3.229 1.603 1.00 97.62 102 CYS A C 1
ATOM 756 O O . CYS A 1 102 ? -9.947 3.609 0.782 1.00 97.62 102 CYS A O 1
ATOM 758 N N . SER A 1 103 ? -11.515 2.128 1.390 1.00 97.25 103 SER A N 1
ATOM 759 C CA . SER A 1 103 ? -11.385 1.275 0.201 1.00 97.25 103 SER A CA 1
ATOM 760 C C . SER A 1 103 ? -11.768 1.980 -1.100 1.00 97.25 103 SER A C 1
ATOM 762 O O . SER A 1 103 ? -11.315 1.576 -2.174 1.00 97.25 103 SER A O 1
ATOM 764 N N . VAL A 1 104 ? -12.597 3.025 -1.033 1.00 96.12 104 VAL A N 1
ATOM 765 C CA . VAL A 1 104 ? -13.005 3.800 -2.208 1.00 96.12 104 VAL A CA 1
ATOM 766 C C . VAL A 1 104 ? -11.878 4.752 -2.596 1.00 96.12 104 VAL A C 1
ATOM 768 O O . VAL A 1 104 ? -11.754 5.875 -2.102 1.00 96.12 104 VAL A O 1
ATOM 771 N N . GLN A 1 105 ? -11.041 4.276 -3.513 1.00 95.06 105 GLN A N 1
ATOM 772 C CA . GLN A 1 105 ? -9.857 4.984 -3.981 1.00 95.06 105 GLN A CA 1
ATOM 773 C C . GLN A 1 105 ? -9.856 5.096 -5.500 1.00 95.06 105 GLN A C 1
ATOM 775 O O . GLN A 1 105 ? -10.244 4.171 -6.216 1.00 95.06 105 GLN A O 1
ATOM 780 N N . ARG A 1 106 ? -9.326 6.205 -6.014 1.00 92.56 106 ARG A N 1
ATOM 781 C CA . ARG A 1 106 ? -9.043 6.370 -7.441 1.00 92.56 106 ARG A CA 1
ATOM 782 C C . ARG A 1 106 ? -7.563 6.658 -7.605 1.00 92.56 106 ARG A C 1
ATOM 784 O O . ARG A 1 106 ? -7.056 7.610 -7.030 1.00 92.56 106 ARG A O 1
ATOM 791 N N . ARG A 1 107 ? -6.865 5.834 -8.396 1.00 89.06 107 ARG A N 1
ATOM 792 C CA . ARG A 1 107 ? -5.412 5.969 -8.637 1.00 89.06 107 ARG A CA 1
ATOM 793 C C . ARG A 1 107 ? -4.602 6.096 -7.329 1.00 89.06 107 ARG A C 1
ATOM 795 O O . ARG A 1 107 ? -3.724 6.941 -7.231 1.00 89.06 107 ARG A O 1
ATOM 802 N N . HIS A 1 108 ? -4.919 5.253 -6.340 1.00 89.94 108 HIS A N 1
ATOM 803 C CA . HIS A 1 108 ? -4.257 5.210 -5.023 1.00 89.94 108 HIS A CA 1
ATOM 804 C C . HIS A 1 108 ? -4.413 6.479 -4.164 1.00 89.94 108 HIS A C 1
ATOM 806 O O . HIS A 1 108 ? -3.629 6.698 -3.245 1.00 89.94 108 HIS A O 1
ATOM 812 N N . GLN A 1 109 ? -5.428 7.298 -4.444 1.00 92.38 109 GLN A N 1
ATOM 813 C CA . GLN A 1 109 ? -5.854 8.408 -3.594 1.00 92.38 109 GLN A CA 1
ATOM 814 C C . GLN A 1 109 ? -7.211 8.077 -2.980 1.00 92.38 109 GLN A C 1
ATOM 816 O O . GLN A 1 109 ? -8.098 7.586 -3.687 1.00 92.38 109 GLN A O 1
ATOM 821 N N . LYS A 1 110 ? -7.360 8.327 -1.676 1.00 94.31 110 LYS A N 1
ATOM 822 C CA . LYS A 1 110 ? -8.624 8.163 -0.950 1.00 94.31 110 LYS A CA 1
ATOM 823 C C . LYS A 1 110 ? -9.651 9.165 -1.480 1.00 94.31 110 LYS A C 1
ATOM 825 O O . LYS A 1 110 ? -9.328 10.336 -1.651 1.00 94.31 110 LYS A O 1
ATOM 830 N N . ILE A 1 111 ? -10.852 8.683 -1.800 1.00 96.56 111 ILE A N 1
ATOM 831 C CA . ILE A 1 111 ? -11.948 9.508 -2.335 1.00 96.56 111 ILE A CA 1
ATOM 832 C C . ILE A 1 111 ? -13.100 9.575 -1.339 1.00 96.56 111 ILE A C 1
ATOM 834 O O . ILE A 1 111 ? -13.637 10.652 -1.106 1.00 96.56 111 ILE A O 1
ATOM 838 N N . ILE A 1 112 ? -13.473 8.430 -0.767 1.00 97.19 112 ILE A N 1
ATOM 839 C CA . ILE A 1 112 ? -14.492 8.331 0.277 1.00 97.19 112 ILE A CA 1
ATOM 840 C C . ILE A 1 112 ? -13.889 7.539 1.432 1.00 97.19 112 ILE A C 1
ATOM 842 O O . ILE A 1 112 ? -13.218 6.526 1.215 1.00 97.19 112 ILE A O 1
ATOM 846 N N . GLU A 1 113 ? -14.128 8.029 2.642 1.00 97.38 113 GLU A N 1
ATOM 847 C CA . GLU A 1 113 ? -13.727 7.398 3.892 1.00 97.38 113 GLU A CA 1
ATOM 848 C C . GLU A 1 113 ? -14.964 7.285 4.784 1.00 97.38 113 GLU A C 1
ATOM 850 O O . GLU A 1 113 ? -15.685 8.264 4.978 1.00 97.38 113 GLU A O 1
ATOM 855 N N . GLU A 1 114 ? -15.222 6.085 5.293 1.00 97.25 114 GLU A N 1
ATOM 856 C CA . GLU A 1 114 ? -16.380 5.773 6.132 1.00 97.25 114 GLU A CA 1
ATOM 857 C C . GLU A 1 114 ? -15.917 5.273 7.505 1.00 97.25 114 GLU A C 1
ATOM 859 O O . GLU A 1 114 ? -14.864 4.642 7.627 1.00 97.25 114 GLU A O 1
ATOM 864 N N . ALA A 1 115 ? -16.704 5.542 8.547 1.00 96.56 115 ALA A N 1
ATOM 865 C CA . ALA A 1 115 ? -16.460 5.054 9.902 1.00 96.56 115 ALA A CA 1
ATOM 866 C C . ALA A 1 115 ? -17.789 4.674 10.585 1.00 96.56 115 ALA A C 1
ATOM 868 O O . ALA A 1 115 ? -18.771 5.404 10.414 1.00 96.56 115 ALA A O 1
ATOM 869 N N . PRO A 1 116 ? -17.833 3.591 11.387 1.00 95.56 116 PRO A N 1
ATOM 870 C CA . PRO A 1 116 ? -16.745 2.644 11.674 1.00 95.56 116 PRO A CA 1
ATOM 871 C C . PRO A 1 116 ? -16.568 1.579 10.570 1.00 95.56 116 PRO A C 1
ATOM 873 O O . PRO A 1 116 ? -17.320 1.540 9.596 1.00 95.56 116 PRO A O 1
ATOM 876 N N . ILE A 1 117 ? -15.594 0.674 10.726 1.00 97.00 117 ILE A N 1
ATOM 877 C CA . ILE A 1 117 ? -15.467 -0.517 9.868 1.00 97.00 117 ILE A CA 1
ATOM 878 C C . ILE A 1 117 ? -16.669 -1.444 10.101 1.00 97.00 117 ILE A C 1
ATOM 880 O O . ILE A 1 117 ? -16.866 -1.943 11.204 1.00 97.00 117 ILE A O 1
ATOM 884 N N . VAL A 1 118 ? -17.437 -1.726 9.046 1.00 95.19 118 VAL A N 1
ATOM 885 C CA . VAL A 1 118 ? -18.588 -2.658 9.095 1.00 95.19 118 VAL A CA 1
ATOM 886 C C . VAL A 1 118 ? -18.414 -3.901 8.218 1.00 95.19 118 VAL A C 1
ATOM 888 O O . VAL A 1 118 ? -19.166 -4.862 8.337 1.00 95.19 118 VAL A O 1
ATOM 891 N N . VAL A 1 119 ? -17.434 -3.884 7.310 1.00 96.38 119 VAL A N 1
ATOM 892 C CA . VAL A 1 119 ? -17.250 -4.928 6.287 1.00 96.38 119 VAL A CA 1
ATOM 893 C C . VAL A 1 119 ? -16.479 -6.150 6.797 1.00 96.38 119 VAL A C 1
ATOM 895 O O . VAL A 1 119 ? -16.607 -7.237 6.236 1.00 96.38 119 VAL A O 1
ATOM 898 N N . ALA A 1 120 ? -15.648 -5.976 7.826 1.00 95.56 120 ALA A N 1
ATOM 899 C CA . ALA A 1 120 ? -14.807 -7.032 8.377 1.00 95.56 120 ALA A CA 1
ATOM 900 C C . ALA A 1 120 ? -15.504 -7.744 9.552 1.00 95.56 120 ALA A C 1
ATOM 902 O O . ALA A 1 120 ? -16.298 -7.119 10.259 1.00 95.56 120 ALA A O 1
ATOM 903 N N . PRO A 1 121 ? -15.207 -9.034 9.804 1.00 97.00 121 PRO A N 1
ATOM 904 C CA . PRO A 1 121 ? -15.676 -9.720 11.003 1.00 97.00 121 PRO A CA 1
ATOM 905 C C . PRO A 1 121 ? -15.236 -8.982 12.269 1.00 97.00 121 PRO A C 1
ATOM 907 O O . PRO A 1 121 ? -14.096 -8.527 12.350 1.00 97.00 121 PRO A O 1
ATOM 910 N N . LYS A 1 122 ? -16.114 -8.921 13.277 1.00 94.50 122 LYS A N 1
ATOM 911 C CA . LYS A 1 122 ? -15.843 -8.217 14.540 1.00 94.50 122 LYS A CA 1
ATOM 912 C C . LYS A 1 122 ? -14.516 -8.642 15.171 1.00 94.50 122 LYS A C 1
ATOM 914 O O . LYS A 1 122 ? -13.738 -7.798 15.582 1.00 94.50 122 LYS A O 1
ATOM 919 N N . GLU A 1 123 ? -14.233 -9.938 15.174 1.00 96.12 123 GLU A N 1
ATOM 920 C CA . GLU A 1 123 ? -13.007 -10.495 15.749 1.00 96.12 123 GLU A CA 1
ATOM 921 C C . GLU A 1 123 ? -11.738 -10.016 15.024 1.00 96.12 123 GLU A C 1
ATOM 923 O O . GLU A 1 123 ? -10.729 -9.742 15.665 1.00 96.12 123 GLU A O 1
ATOM 928 N N . ALA A 1 124 ? -11.807 -9.809 13.703 1.00 95.44 124 ALA A N 1
ATOM 929 C CA . ALA A 1 124 ? -10.710 -9.221 12.937 1.00 95.44 124 ALA A CA 1
ATOM 930 C C . ALA A 1 124 ? -10.534 -7.725 13.243 1.00 95.44 124 ALA A C 1
ATOM 932 O O . ALA A 1 124 ? -9.405 -7.259 13.343 1.00 95.44 124 ALA A O 1
ATOM 933 N N . ILE A 1 125 ? -11.632 -6.984 13.428 1.00 95.69 125 ILE A N 1
ATOM 934 C CA . ILE A 1 125 ? -11.585 -5.565 13.818 1.00 95.69 125 ILE A CA 1
ATOM 935 C C . ILE A 1 125 ? -10.959 -5.425 15.208 1.00 95.69 125 ILE A C 1
ATOM 937 O O . ILE A 1 125 ? -10.030 -4.646 15.388 1.00 95.69 125 ILE A O 1
ATOM 941 N N . GLU A 1 126 ? -11.405 -6.226 16.176 1.00 94.50 126 GLU A N 1
ATOM 942 C CA . GLU A 1 126 ? -10.843 -6.193 17.526 1.00 94.50 126 GLU A CA 1
ATOM 943 C C . GLU A 1 126 ? -9.368 -6.627 17.557 1.00 94.50 126 GLU A C 1
ATOM 945 O O . GLU A 1 126 ? -8.616 -6.165 18.410 1.00 94.50 126 GLU A O 1
ATOM 950 N N . ALA A 1 127 ? -8.940 -7.529 16.667 1.00 95.62 127 ALA A N 1
ATOM 951 C CA . ALA A 1 127 ? -7.525 -7.869 16.521 1.00 95.62 127 ALA A CA 1
ATOM 952 C C . ALA A 1 127 ? -6.718 -6.673 15.988 1.00 95.62 127 ALA A C 1
ATOM 954 O O . ALA A 1 127 ? -5.685 -6.339 16.555 1.00 95.62 127 ALA A O 1
ATOM 955 N N . MET A 1 128 ? -7.230 -5.974 14.967 1.00 95.00 128 MET A N 1
ATOM 956 C CA . MET A 1 128 ? -6.591 -4.770 14.421 1.00 95.00 128 MET A CA 1
ATOM 957 C C . MET A 1 128 ? -6.480 -3.617 15.432 1.00 95.00 128 MET A C 1
ATOM 959 O O . MET A 1 128 ? -5.595 -2.783 15.295 1.00 95.00 128 MET A O 1
ATOM 963 N N . GLU A 1 129 ? -7.398 -3.521 16.396 1.00 93.69 129 GLU A N 1
ATOM 964 C CA . GLU A 1 129 ? -7.450 -2.424 17.375 1.00 93.69 129 GLU A CA 1
ATOM 965 C C . GLU A 1 129 ? -6.619 -2.668 18.646 1.00 93.69 129 GLU A C 1
ATOM 967 O O . GLU A 1 129 ? -6.433 -1.725 19.421 1.00 93.69 129 GLU A O 1
ATOM 972 N N . ARG A 1 130 ? -6.172 -3.911 18.884 1.00 88.12 130 ARG A N 1
ATOM 973 C CA . ARG A 1 130 ? -5.438 -4.336 20.094 1.00 88.12 130 ARG A CA 1
ATOM 974 C C . ARG A 1 130 ? -3.928 -4.471 19.898 1.00 88.12 130 ARG A C 1
ATOM 976 O O . ARG A 1 130 ? -3.203 -4.360 20.886 1.00 88.12 130 ARG A O 1
ATOM 983 N N . GLU A 1 131 ? -3.492 -4.776 18.680 1.00 60.12 131 GLU A N 1
ATOM 984 C CA . GLU A 1 131 ? -2.079 -4.928 18.293 1.00 60.12 131 GLU A CA 1
ATOM 985 C C . GLU A 1 131 ? -1.484 -3.614 17.768 1.00 60.12 131 GLU A C 1
ATOM 987 O O . GLU A 1 131 ? -0.261 -3.421 17.958 1.00 60.12 131 GLU A O 1
#

Foldseek 3Di:
DPPPDPPPPPDDQFDDDLVSQLVVCVVQDDFKWKAFPPDDQLQLIDTDGDSVVSNVRVVRSCVRPPPTTIHMGYDDPPDWDKDWDWDDDPVGDIFTPAMKTQRPDDSSGRDDIDDHDDPDDPVVRVVRGPD